Protein AF-A0A1Q9NH75-F1 (afdb_monomer)

Sequence (154 aa):
MVVELLTMVTDLKRIRALASDVMLLTTLGDVVTVQIDLLIDRSISDLFAEEFNDSEKNGLFIDNMILQRINENYIINYQEIFDKIIELTGDYDSIDGVTALIRVQFQSNPVEITIELDGKNRSPQLLQVTDQSVYFNLLNMIRTRWAIASRMLN

Nearest PDB structures (foldseek):
  5o7s-assembly1_A  TM=7.562E-01  e=2.109E-01  Dioscoreophyllum cumminsii
  5yct-assembly1_A  TM=8.577E-01  e=4.731E-01  Dioscoreophyllum cumminsii
  5yct-assembly2_B  TM=7.595E-01  e=5.701E-01  Dioscoreophyllum cumminsii
  8q0s-assembly1_AAA  TM=4.067E-01  e=1.205E-01  Dioscoreophyllum cumminsii
  1mol-assembly2_B  TM=3.965E-01  e=4.731E-01  Dioscoreophyllum cumminsii

Structure (mmCIF, N/CA/C/O backbone):
data_AF-A0A1Q9NH75-F1
#
_entry.id   AF-A0A1Q9NH75-F1
#
loop_
_atom_site.group_PDB
_atom_site.id
_atom_site.type_symbol
_atom_site.label_atom_id
_atom_site.label_alt_id
_atom_site.label_comp_id
_atom_site.label_asym_id
_atom_site.label_entity_id
_atom_site.label_seq_id
_atom_site.pdbx_PDB_ins_code
_atom_site.Cartn_x
_atom_site.Cartn_y
_atom_site.Cartn_z
_atom_site.occupancy
_atom_site.B_iso_or_equiv
_atom_site.auth_seq_id
_atom_site.auth_comp_id
_atom_site.auth_asym_id
_atom_site.auth_atom_id
_atom_site.pdbx_PDB_model_num
ATOM 1 N N . MET A 1 1 ? 7.692 21.447 -23.136 1.00 61.28 1 MET A N 1
ATOM 2 C CA . MET A 1 1 ? 8.697 22.026 -22.218 1.00 61.28 1 MET A CA 1
ATOM 3 C C . MET A 1 1 ? 8.129 22.576 -20.905 1.00 61.28 1 MET A C 1
ATOM 5 O O . MET A 1 1 ? 8.421 21.978 -19.887 1.00 61.28 1 MET A O 1
ATOM 9 N N . VAL A 1 2 ? 7.324 23.655 -20.854 1.00 61.88 2 VAL A N 1
ATOM 10 C CA . VAL A 1 2 ? 6.793 24.167 -19.554 1.00 61.88 2 VAL A CA 1
ATOM 11 C C . VAL A 1 2 ? 5.732 23.241 -18.939 1.00 61.88 2 VAL A C 1
ATOM 13 O O . VAL A 1 2 ? 5.710 23.057 -17.729 1.00 61.88 2 VAL A O 1
ATOM 16 N N . VAL A 1 3 ? 4.883 22.629 -19.771 1.00 65.00 3 VAL A N 1
ATOM 17 C CA . VAL A 1 3 ? 3.841 21.687 -19.322 1.00 65.00 3 VAL A CA 1
ATOM 18 C C . VAL A 1 3 ? 4.460 20.404 -18.760 1.00 65.00 3 VAL A C 1
ATOM 20 O O . VAL A 1 3 ? 4.136 20.032 -17.645 1.00 65.00 3 VAL A O 1
ATOM 23 N N . GLU A 1 4 ? 5.423 19.801 -19.465 1.00 61.84 4 GLU A N 1
ATOM 24 C CA . GLU A 1 4 ? 6.132 18.590 -19.007 1.00 61.84 4 GLU A CA 1
ATOM 25 C C . GLU A 1 4 ? 6.844 18.807 -17.665 1.00 61.84 4 GLU A C 1
ATOM 27 O O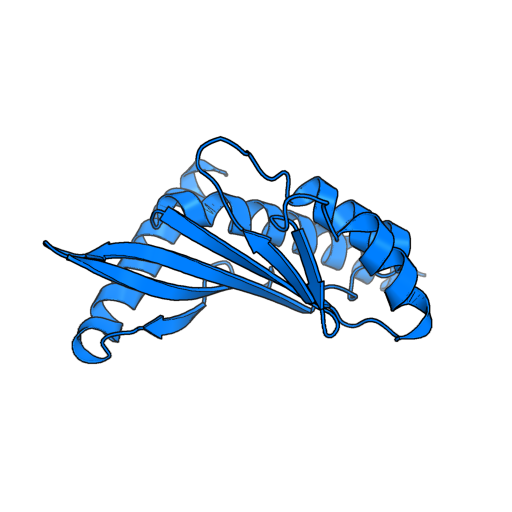 . GLU A 1 4 ? 6.769 17.959 -16.783 1.00 61.84 4 GLU A O 1
ATOM 32 N N . LEU A 1 5 ? 7.467 19.975 -17.465 1.00 62.44 5 LEU A N 1
ATOM 33 C CA . LEU A 1 5 ? 8.122 20.307 -16.197 1.00 62.44 5 LEU A CA 1
ATOM 34 C C . LEU A 1 5 ? 7.118 20.454 -15.039 1.00 62.44 5 LEU A C 1
ATOM 36 O O . LEU A 1 5 ? 7.421 20.080 -13.910 1.00 62.44 5 LEU A O 1
ATOM 40 N N . LEU A 1 6 ? 5.928 21.006 -15.304 1.00 62.78 6 LEU A N 1
ATOM 41 C CA . LEU A 1 6 ? 4.863 21.143 -14.305 1.00 62.78 6 LEU A CA 1
ATOM 42 C C . LEU A 1 6 ? 4.231 19.792 -13.951 1.00 62.78 6 LEU A C 1
ATOM 44 O O . LEU A 1 6 ? 3.928 19.572 -12.776 1.00 62.78 6 LEU A O 1
ATOM 48 N N . THR A 1 7 ? 4.072 18.904 -14.934 1.00 65.69 7 THR A N 1
ATOM 49 C CA . THR A 1 7 ? 3.598 17.527 -14.734 1.00 65.69 7 THR A CA 1
ATOM 50 C C . THR A 1 7 ? 4.577 16.769 -13.837 1.00 65.69 7 THR A C 1
ATOM 52 O O . THR A 1 7 ? 4.219 16.452 -12.707 1.00 65.69 7 THR A O 1
ATOM 55 N N . MET A 1 8 ? 5.863 16.701 -14.208 1.00 66.44 8 MET A N 1
ATOM 56 C CA . MET A 1 8 ? 6.897 16.025 -13.402 1.00 66.44 8 MET A CA 1
ATOM 57 C C . MET A 1 8 ? 6.977 16.531 -11.949 1.00 66.44 8 MET A C 1
ATOM 59 O O . MET A 1 8 ? 7.141 15.752 -11.011 1.00 66.44 8 MET A O 1
ATOM 63 N N . VAL A 1 9 ? 6.865 17.847 -11.726 1.00 70.62 9 VAL A N 1
ATOM 64 C CA . VAL A 1 9 ? 6.878 18.428 -10.367 1.00 70.62 9 VAL A CA 1
ATOM 65 C C . VAL A 1 9 ? 5.636 18.034 -9.563 1.00 70.62 9 VAL A C 1
ATOM 67 O O . VAL A 1 9 ? 5.709 17.920 -8.337 1.00 70.62 9 VAL A O 1
ATOM 70 N N . THR A 1 10 ? 4.493 17.863 -10.222 1.00 73.62 10 THR A N 1
ATOM 71 C CA . THR A 1 10 ? 3.246 17.435 -9.581 1.00 73.62 10 THR A CA 1
ATOM 72 C C . THR A 1 10 ? 3.320 15.960 -9.196 1.00 73.62 10 THR A C 1
ATOM 74 O O . THR A 1 10 ? 2.973 15.618 -8.064 1.00 73.62 10 THR A O 1
ATOM 77 N N . ASP A 1 11 ? 3.887 15.122 -10.058 1.00 77.00 11 ASP A N 1
ATOM 78 C CA . ASP A 1 11 ? 3.962 13.677 -9.830 1.00 77.00 11 ASP A CA 1
ATOM 79 C C . ASP A 1 11 ? 4.984 13.336 -8.739 1.00 77.00 11 ASP A C 1
ATOM 81 O O . ASP A 1 11 ? 4.691 12.581 -7.813 1.00 77.00 11 ASP A O 1
ATOM 85 N N . LEU A 1 12 ? 6.135 14.018 -8.719 1.00 78.25 12 LEU A N 1
ATOM 86 C CA . LEU A 1 12 ? 7.103 13.910 -7.619 1.00 78.25 12 LEU A CA 1
ATOM 87 C C . LEU A 1 12 ? 6.506 14.308 -6.260 1.00 78.25 12 LEU A C 1
ATOM 89 O O . LEU A 1 12 ? 6.834 13.716 -5.228 1.00 78.25 12 LEU A O 1
ATOM 93 N N . LYS A 1 13 ? 5.632 15.323 -6.229 1.00 82.94 13 LYS A N 1
ATOM 94 C CA . LYS A 1 13 ? 4.925 15.712 -4.997 1.00 82.94 13 LYS A CA 1
ATOM 95 C C . LYS A 1 13 ? 3.917 14.653 -4.575 1.00 82.94 13 LYS A C 1
ATOM 97 O O . LYS A 1 13 ? 3.835 14.369 -3.384 1.00 82.94 13 LYS A O 1
ATOM 102 N N . ARG A 1 14 ? 3.183 14.077 -5.531 1.00 85.50 14 ARG A N 1
ATOM 103 C CA . ARG A 1 14 ? 2.230 12.988 -5.295 1.00 85.50 14 ARG A CA 1
ATOM 104 C C . ARG A 1 14 ? 2.927 11.768 -4.698 1.00 85.50 14 ARG A C 1
ATOM 106 O O . ARG A 1 14 ? 2.459 11.256 -3.691 1.00 85.50 14 ARG A O 1
ATOM 113 N N . ILE A 1 15 ? 4.061 11.345 -5.251 1.00 84.69 15 ILE A N 1
ATOM 114 C CA . ILE A 1 15 ? 4.785 10.156 -4.771 1.00 84.69 15 ILE A CA 1
ATOM 115 C C . ILE A 1 15 ? 5.327 10.361 -3.357 1.00 84.69 15 ILE A C 1
ATOM 117 O O . ILE A 1 15 ? 5.168 9.498 -2.499 1.00 84.69 15 ILE A O 1
ATOM 121 N N . ARG A 1 16 ? 5.894 11.537 -3.064 1.00 83.75 16 ARG A N 1
ATOM 122 C CA . ARG A 1 16 ? 6.327 11.871 -1.696 1.00 83.75 16 ARG A CA 1
ATOM 123 C C . ARG A 1 16 ? 5.162 11.938 -0.712 1.00 83.75 16 ARG A C 1
ATOM 125 O O . ARG A 1 16 ? 5.306 11.515 0.436 1.00 83.75 16 ARG A O 1
ATOM 132 N N . ALA A 1 17 ? 4.023 12.483 -1.142 1.00 85.19 17 ALA A N 1
ATOM 133 C CA . ALA A 1 17 ? 2.804 12.475 -0.342 1.00 85.19 17 ALA A CA 1
ATOM 134 C C . ALA A 1 17 ? 2.356 11.036 -0.060 1.00 85.19 17 ALA A C 1
ATOM 136 O O . ALA A 1 17 ? 2.164 10.691 1.098 1.00 85.19 17 ALA A O 1
ATOM 137 N N . LEU A 1 18 ? 2.328 10.178 -1.081 1.00 88.75 18 LEU A N 1
ATOM 138 C CA . LEU A 1 18 ? 1.972 8.768 -0.956 1.00 88.75 18 LEU A CA 1
ATOM 139 C C . LEU A 1 18 ? 2.913 8.017 -0.004 1.00 88.75 18 LEU A C 1
ATOM 141 O O . LEU A 1 18 ? 2.439 7.295 0.863 1.00 88.75 18 LEU A O 1
ATOM 145 N N . ALA A 1 19 ? 4.232 8.227 -0.091 1.00 87.75 19 ALA A N 1
ATOM 146 C CA . ALA A 1 19 ? 5.193 7.607 0.830 1.00 87.75 19 ALA A CA 1
ATOM 147 C C . ALA A 1 19 ? 4.919 8.016 2.283 1.00 87.75 19 ALA A C 1
ATOM 149 O O . ALA A 1 19 ? 4.920 7.182 3.189 1.00 87.75 19 ALA A O 1
ATOM 150 N N . SER A 1 20 ? 4.623 9.301 2.491 1.00 86.31 20 SER A N 1
ATOM 151 C CA . SER A 1 20 ? 4.287 9.844 3.809 1.00 86.31 20 SER A CA 1
ATOM 152 C C . SER A 1 20 ? 2.957 9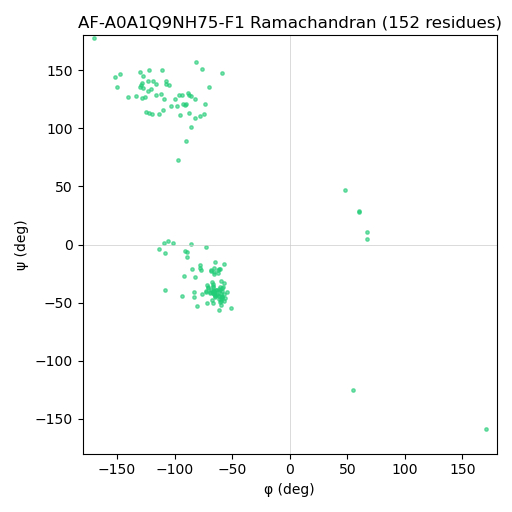.285 4.324 1.00 86.31 20 SER A C 1
ATOM 154 O O . SER A 1 20 ? 2.850 8.917 5.493 1.00 86.31 20 SER A O 1
ATOM 156 N N . ASP A 1 21 ? 1.958 9.171 3.450 1.00 88.81 21 ASP A N 1
ATOM 157 C CA . ASP A 1 21 ? 0.652 8.599 3.760 1.00 88.81 21 ASP A CA 1
ATOM 158 C C . ASP A 1 21 ? 0.776 7.115 4.138 1.00 88.81 21 ASP A C 1
ATOM 160 O O . ASP A 1 21 ? 0.215 6.681 5.143 1.00 88.81 21 ASP A O 1
ATOM 164 N N . VAL A 1 22 ? 1.583 6.331 3.420 1.00 89.38 22 VAL A N 1
ATOM 165 C CA . VAL A 1 22 ? 1.822 4.924 3.778 1.00 89.38 22 VAL A CA 1
ATOM 166 C C . VAL A 1 22 ? 2.472 4.809 5.161 1.00 89.38 22 VAL A C 1
ATOM 168 O O . VAL A 1 22 ? 2.055 3.974 5.965 1.00 89.38 22 VAL A O 1
ATOM 171 N N . MET A 1 23 ? 3.424 5.684 5.502 1.00 85.75 23 MET A N 1
ATOM 172 C CA . MET A 1 23 ? 3.999 5.722 6.856 1.00 85.75 23 MET A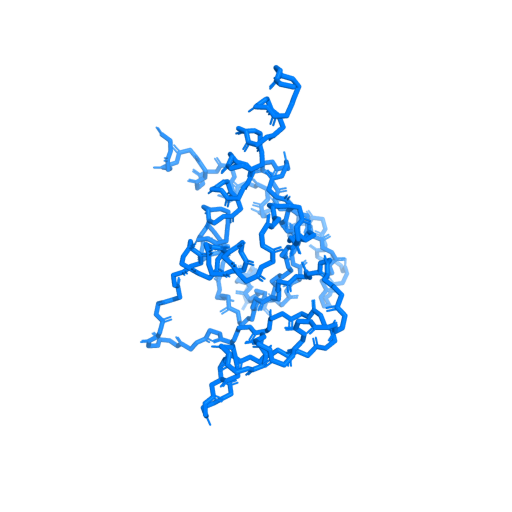 CA 1
ATOM 173 C C . MET A 1 23 ? 2.947 6.042 7.929 1.00 85.75 23 MET A C 1
ATOM 175 O O . MET A 1 23 ? 2.959 5.450 9.014 1.00 85.75 23 MET A O 1
ATOM 179 N N . LEU A 1 24 ? 2.005 6.940 7.626 1.00 88.25 24 LEU A N 1
ATOM 180 C CA . LEU A 1 24 ? 0.920 7.329 8.528 1.00 88.25 24 LEU A CA 1
ATOM 181 C C . LEU A 1 24 ? -0.070 6.198 8.833 1.00 88.25 24 LEU A C 1
ATOM 183 O O . LEU A 1 24 ? -0.744 6.264 9.865 1.00 88.25 24 LEU A O 1
ATOM 187 N N . LEU A 1 25 ? -0.147 5.145 8.012 1.00 89.81 25 LEU A N 1
ATOM 188 C CA . LEU A 1 25 ? -1.045 4.006 8.253 1.00 89.81 25 LEU A CA 1
ATOM 189 C C . LEU A 1 25 ? -0.806 3.340 9.614 1.00 89.81 25 LEU A C 1
ATOM 191 O O . LEU A 1 25 ? -1.760 2.921 10.268 1.00 89.81 25 LEU A O 1
ATOM 195 N N . THR A 1 26 ? 0.443 3.331 10.086 1.00 87.56 26 THR A N 1
ATOM 196 C CA . THR A 1 26 ? 0.829 2.798 11.407 1.00 87.56 26 THR A CA 1
ATOM 197 C C . THR A 1 26 ? 0.151 3.520 12.578 1.00 87.56 26 THR A C 1
ATOM 199 O O . THR A 1 26 ? 0.003 2.963 13.662 1.00 87.56 26 THR A O 1
ATOM 202 N N . THR A 1 27 ? -0.328 4.751 12.372 1.00 88.25 27 THR A N 1
ATOM 203 C CA . THR A 1 27 ? -1.080 5.507 13.388 1.00 88.25 27 THR A CA 1
ATOM 204 C C . THR A 1 27 ? -2.537 5.052 13.514 1.00 88.25 27 THR A C 1
ATOM 206 O O . THR A 1 27 ? -3.212 5.343 14.508 1.00 88.25 27 THR A O 1
ATOM 209 N N . LEU A 1 28 ? -3.047 4.332 12.511 1.00 89.56 28 LEU A N 1
ATOM 210 C CA . LEU A 1 28 ? -4.402 3.796 12.512 1.00 89.56 28 LEU A CA 1
ATOM 211 C C . LEU A 1 28 ? -4.474 2.475 13.283 1.00 89.56 28 LEU A C 1
ATOM 213 O O . LEU A 1 28 ? -5.420 2.282 14.052 1.00 89.56 28 LEU A O 1
ATOM 217 N N . GLY A 1 29 ? -3.473 1.610 13.119 1.00 90.06 29 GLY A N 1
ATOM 218 C CA . GLY A 1 29 ? -3.372 0.302 13.761 1.00 90.06 29 GLY A CA 1
ATOM 219 C C . GLY A 1 29 ? -2.227 -0.527 13.182 1.00 90.06 29 GLY A C 1
ATOM 220 O O . GLY A 1 29 ? -1.314 0.013 12.557 1.00 90.06 29 GLY A O 1
ATOM 221 N N . ASP A 1 30 ? -2.307 -1.842 13.361 1.00 91.50 30 ASP A N 1
ATOM 222 C CA . ASP A 1 30 ? -1.292 -2.773 12.878 1.00 91.50 30 ASP A CA 1
ATOM 223 C C . ASP A 1 30 ? -1.480 -2.986 11.372 1.00 91.50 30 ASP A C 1
ATOM 225 O O . ASP A 1 30 ? -2.472 -3.574 10.927 1.00 91.50 30 ASP A O 1
ATOM 229 N N . VAL A 1 31 ? -0.544 -2.485 10.568 1.00 91.25 31 VAL A N 1
ATOM 230 C CA . VAL A 1 31 ? -0.546 -2.702 9.116 1.00 91.25 31 VAL A CA 1
ATOM 231 C C . VAL A 1 31 ? -0.127 -4.144 8.853 1.00 91.25 31 VAL A C 1
ATOM 233 O O . VAL A 1 31 ? 0.955 -4.553 9.256 1.00 91.25 31 VAL A O 1
ATOM 236 N N . VAL A 1 32 ? -0.983 -4.922 8.193 1.00 91.44 32 VAL A N 1
ATOM 237 C CA . VAL A 1 32 ? -0.740 -6.346 7.913 1.00 91.44 32 VAL A CA 1
ATOM 238 C C . VAL A 1 32 ? -0.099 -6.515 6.539 1.00 91.44 32 VAL A C 1
ATOM 240 O O . VAL A 1 32 ? 0.837 -7.296 6.354 1.00 91.44 32 VAL A O 1
ATOM 243 N N . THR A 1 33 ? -0.615 -5.795 5.546 1.00 92.75 33 THR A N 1
ATOM 244 C CA . THR A 1 33 ? -0.160 -5.895 4.156 1.00 92.75 33 THR A CA 1
ATOM 245 C C . THR A 1 33 ? -0.380 -4.572 3.445 1.00 92.75 33 THR A C 1
ATOM 247 O O . THR A 1 33 ? -1.380 -3.897 3.692 1.00 92.75 33 THR A O 1
ATOM 250 N N . VAL A 1 34 ? 0.542 -4.230 2.553 1.00 94.38 34 VAL A N 1
ATOM 251 C CA . VAL A 1 34 ? 0.435 -3.114 1.615 1.00 94.38 34 VAL A CA 1
ATOM 252 C C . VAL A 1 34 ? 0.527 -3.663 0.196 1.00 94.38 34 VAL A C 1
ATOM 254 O O . VAL A 1 34 ? 1.378 -4.494 -0.100 1.00 94.38 34 VAL A O 1
ATOM 257 N N . GLN A 1 35 ? -0.367 -3.213 -0.667 1.00 94.94 35 GLN A N 1
ATOM 258 C CA . GLN A 1 35 ? -0.430 -3.514 -2.087 1.00 94.94 35 GLN A CA 1
ATOM 259 C C . GLN A 1 35 ? -0.203 -2.214 -2.849 1.00 94.94 35 GLN A C 1
ATOM 261 O O . GLN A 1 35 ? -0.868 -1.220 -2.571 1.00 94.94 35 GLN A O 1
ATOM 266 N N . ILE A 1 36 ? 0.732 -2.222 -3.791 1.00 94.94 36 ILE A N 1
ATOM 267 C CA . ILE A 1 36 ? 1.010 -1.100 -4.685 1.00 94.94 36 ILE A CA 1
ATOM 268 C C . ILE A 1 36 ? 0.546 -1.519 -6.074 1.00 94.94 36 ILE A C 1
ATOM 270 O O . ILE A 1 36 ? 1.093 -2.470 -6.637 1.00 94.94 36 ILE A O 1
ATOM 274 N N . ASP A 1 37 ? -0.455 -0.825 -6.600 1.00 93.75 37 ASP A N 1
ATOM 275 C CA . ASP A 1 37 ? -1.038 -1.096 -7.909 1.00 93.75 37 ASP A CA 1
ATOM 276 C C . ASP A 1 37 ? -0.261 -0.340 -8.990 1.00 93.75 37 ASP A C 1
ATOM 278 O O . ASP A 1 37 ? -0.030 0.869 -8.868 1.00 93.75 37 ASP A O 1
ATOM 282 N N . LEU A 1 38 ? 0.167 -1.050 -10.038 1.00 93.56 38 LEU A N 1
ATOM 283 C CA . LEU A 1 38 ? 1.039 -0.504 -11.074 1.00 93.56 38 LEU A CA 1
ATOM 284 C C . LEU A 1 38 ? 0.366 -0.468 -12.451 1.00 93.56 38 LEU A C 1
ATOM 286 O O . LEU A 1 38 ? -0.251 -1.432 -12.908 1.00 93.56 38 LEU A O 1
ATOM 290 N N . LEU A 1 39 ? 0.584 0.631 -13.168 1.00 91.69 39 LEU A N 1
ATOM 291 C CA . LEU A 1 39 ? 0.215 0.824 -14.569 1.00 91.69 39 LEU A CA 1
ATOM 292 C C . LEU A 1 39 ? 1.426 0.542 -15.458 1.00 91.69 39 LEU A C 1
ATOM 294 O O . LEU A 1 39 ? 2.044 1.453 -16.002 1.00 91.69 39 LEU A O 1
ATOM 298 N N . ILE A 1 40 ? 1.790 -0.735 -15.582 1.00 89.56 40 ILE A N 1
ATOM 299 C CA . ILE A 1 40 ? 2.981 -1.155 -16.332 1.00 89.56 40 ILE A CA 1
ATOM 300 C C . ILE A 1 40 ? 2.665 -2.139 -17.457 1.00 89.56 40 ILE A C 1
ATOM 302 O O . ILE A 1 40 ? 1.722 -2.934 -17.388 1.00 89.56 40 ILE A O 1
ATOM 306 N N . ASP A 1 41 ? 3.484 -2.086 -18.507 1.00 86.12 41 ASP A N 1
ATOM 307 C CA . ASP A 1 41 ? 3.459 -3.061 -19.593 1.00 86.12 41 ASP A CA 1
ATOM 308 C C . ASP A 1 41 ? 4.120 -4.380 -19.158 1.00 86.12 41 ASP A C 1
ATOM 310 O O . ASP A 1 41 ? 5.052 -4.415 -18.354 1.00 86.12 41 ASP A O 1
ATOM 314 N N . ARG A 1 42 ? 3.670 -5.486 -19.751 1.00 84.62 42 ARG A N 1
ATOM 315 C CA . ARG A 1 42 ? 4.206 -6.828 -19.502 1.00 84.62 42 ARG A CA 1
ATOM 316 C C . ARG A 1 42 ? 5.678 -6.966 -19.883 1.00 84.62 42 ARG A C 1
ATOM 318 O O . ARG A 1 42 ? 6.347 -7.870 -19.396 1.00 84.62 42 ARG A O 1
ATOM 325 N N . SER A 1 43 ? 6.185 -6.091 -20.751 1.00 87.88 43 SER A N 1
ATOM 326 C CA . SER A 1 43 ? 7.579 -6.095 -21.206 1.00 87.88 43 SER A CA 1
ATOM 327 C C . SER A 1 43 ? 8.601 -5.854 -20.087 1.00 87.88 43 SER A C 1
ATOM 329 O O . SER A 1 43 ? 9.748 -6.269 -20.232 1.00 87.88 43 SER A O 1
ATOM 331 N N . ILE A 1 44 ? 8.191 -5.239 -18.972 1.00 90.38 44 ILE A N 1
ATOM 332 C CA . ILE A 1 44 ? 9.047 -4.965 -17.805 1.00 90.38 44 ILE A CA 1
ATOM 333 C C . ILE A 1 44 ? 8.697 -5.828 -16.585 1.00 90.38 44 ILE A C 1
ATOM 335 O O . ILE A 1 44 ? 9.353 -5.718 -15.553 1.00 90.38 44 ILE A O 1
ATOM 339 N N . SER A 1 45 ? 7.709 -6.725 -16.693 1.00 90.62 45 SER A N 1
ATOM 340 C CA . SER A 1 45 ? 7.264 -7.580 -15.583 1.00 90.62 45 SER A CA 1
ATOM 341 C C . SER A 1 45 ? 8.379 -8.447 -14.995 1.00 90.62 45 SER A C 1
ATOM 343 O O . SER A 1 45 ? 8.424 -8.622 -13.781 1.00 90.62 45 SER A O 1
ATOM 345 N N . ASP A 1 46 ? 9.294 -8.956 -15.823 1.00 91.81 46 ASP A N 1
ATOM 346 C CA . ASP A 1 46 ? 10.404 -9.791 -15.345 1.00 91.81 46 ASP A CA 1
ATOM 347 C C . ASP A 1 46 ? 11.388 -8.994 -14.473 1.00 91.81 46 ASP A C 1
ATOM 349 O O . ASP A 1 46 ? 11.874 -9.514 -13.472 1.00 91.81 46 ASP A O 1
ATOM 353 N N . LEU A 1 47 ? 11.620 -7.713 -14.791 1.00 92.44 47 LEU A N 1
ATOM 354 C CA . LEU A 1 47 ? 12.470 -6.829 -13.983 1.00 92.44 47 LEU A CA 1
ATOM 355 C C . LEU A 1 47 ? 11.843 -6.559 -12.612 1.00 92.44 47 LEU A C 1
ATOM 357 O O . LEU A 1 47 ? 12.525 -6.573 -11.593 1.00 92.44 47 LEU A O 1
ATOM 361 N N . PHE A 1 48 ? 10.525 -6.359 -12.578 1.00 92.81 48 PHE A N 1
ATOM 362 C CA . PHE A 1 48 ? 9.785 -6.206 -11.327 1.00 92.81 48 PHE A CA 1
ATOM 363 C C . PHE A 1 48 ? 9.791 -7.488 -10.495 1.00 92.81 48 PHE A C 1
ATOM 365 O O . PHE A 1 48 ? 9.934 -7.432 -9.276 1.00 92.81 48 PHE A O 1
ATOM 372 N N . ALA A 1 49 ? 9.656 -8.644 -11.144 1.00 92.25 49 ALA A N 1
ATOM 373 C CA . ALA A 1 49 ? 9.743 -9.932 -10.476 1.00 92.25 49 ALA A CA 1
ATOM 374 C C . ALA A 1 49 ? 11.138 -10.171 -9.878 1.00 92.25 49 ALA A C 1
ATOM 376 O O . ALA A 1 49 ? 11.227 -10.717 -8.785 1.00 92.25 49 ALA A O 1
ATOM 377 N N . GLU A 1 50 ? 12.211 -9.771 -10.561 1.00 91.81 50 GLU A N 1
ATOM 378 C CA . GLU A 1 50 ? 13.580 -9.876 -10.042 1.00 91.81 50 GLU A CA 1
ATOM 379 C C . GLU A 1 50 ? 13.817 -8.953 -8.839 1.00 91.81 50 GLU A C 1
ATOM 381 O O . GLU A 1 50 ? 14.421 -9.373 -7.855 1.00 91.81 50 GLU A O 1
ATOM 386 N N . GLU A 1 51 ? 13.307 -7.722 -8.896 1.00 91.75 51 GLU A N 1
ATOM 387 C CA . GLU A 1 51 ? 13.525 -6.717 -7.854 1.00 91.75 51 GLU A CA 1
ATOM 388 C C . GLU A 1 51 ? 12.672 -6.958 -6.598 1.00 91.75 51 GLU A C 1
ATOM 390 O O . GLU A 1 51 ? 13.150 -6.802 -5.476 1.00 91.75 51 GLU A O 1
ATOM 395 N N . PHE A 1 52 ? 11.397 -7.321 -6.771 1.00 91.19 52 PHE A N 1
ATOM 396 C CA . PHE A 1 52 ? 10.418 -7.310 -5.681 1.00 91.19 52 PHE A CA 1
ATOM 397 C C . PHE A 1 52 ? 10.002 -8.692 -5.177 1.00 91.19 52 PHE A C 1
ATOM 399 O O . PHE A 1 52 ? 9.305 -8.749 -4.164 1.00 91.19 52 PHE A O 1
ATOM 406 N N . ASN A 1 53 ? 10.410 -9.792 -5.822 1.00 92.50 53 ASN A N 1
ATOM 407 C CA . ASN A 1 53 ? 10.207 -11.129 -5.258 1.00 92.50 53 ASN A CA 1
ATOM 408 C C . ASN A 1 53 ? 11.353 -11.469 -4.311 1.00 92.50 53 ASN A C 1
ATOM 410 O O . ASN A 1 53 ? 12.430 -11.888 -4.739 1.00 92.50 53 ASN A O 1
ATOM 414 N N . ASP A 1 54 ? 11.109 -11.348 -3.012 1.00 83.69 54 ASP A N 1
ATOM 415 C CA . ASP A 1 54 ? 12.083 -11.794 -2.028 1.00 83.69 54 ASP A CA 1
ATOM 416 C C . ASP A 1 54 ? 11.997 -13.316 -1.804 1.00 83.69 54 ASP A C 1
ATOM 418 O O . ASP A 1 54 ? 10.993 -13.994 -2.048 1.00 83.69 54 ASP A O 1
ATOM 422 N N . SER A 1 55 ? 13.096 -13.895 -1.326 1.00 70.69 55 SER A N 1
ATOM 423 C CA . SER A 1 55 ? 13.166 -15.328 -1.021 1.00 70.69 55 SER A CA 1
ATOM 424 C C . SER A 1 55 ? 12.292 -15.724 0.176 1.00 70.69 55 SER A C 1
ATOM 426 O O . SER A 1 55 ? 11.902 -16.889 0.298 1.00 70.69 55 SER A O 1
ATOM 428 N N . GLU A 1 56 ? 11.964 -14.762 1.041 1.00 74.31 56 GLU A N 1
ATOM 429 C CA . GLU A 1 56 ? 11.142 -14.938 2.242 1.00 74.31 56 GLU A CA 1
ATOM 430 C C . GLU A 1 56 ? 9.633 -14.748 1.995 1.00 74.31 56 GLU A C 1
ATOM 432 O O . GLU A 1 56 ? 8.825 -15.061 2.872 1.00 74.31 56 GLU A O 1
ATOM 437 N N . LYS A 1 57 ? 9.239 -14.324 0.787 1.00 70.88 57 LYS A N 1
ATOM 438 C CA . LYS A 1 57 ? 7.869 -13.977 0.374 1.00 70.88 57 LYS A CA 1
ATOM 439 C C . LYS A 1 57 ? 7.232 -12.834 1.178 1.00 70.88 57 LYS A C 1
ATOM 441 O O . LYS A 1 57 ? 6.007 -12.816 1.336 1.00 70.88 57 LYS A O 1
ATOM 446 N N . ASN A 1 58 ? 8.028 -11.905 1.707 1.00 77.94 58 ASN A N 1
ATOM 447 C CA . ASN A 1 58 ? 7.516 -10.651 2.257 1.00 77.94 58 ASN A CA 1
ATOM 448 C C . ASN A 1 58 ? 7.274 -9.614 1.155 1.00 77.94 58 ASN A C 1
ATOM 450 O O . ASN A 1 58 ? 6.374 -8.796 1.312 1.00 77.94 58 ASN A O 1
ATOM 454 N N . GLY A 1 59 ? 8.013 -9.692 0.048 1.00 88.00 59 GLY A N 1
ATOM 455 C CA . GLY A 1 59 ? 7.779 -8.956 -1.188 1.00 88.00 59 GLY A CA 1
ATOM 456 C C . GLY A 1 59 ? 7.361 -9.913 -2.302 1.00 88.00 59 GLY A C 1
ATOM 457 O O . GLY A 1 59 ? 8.005 -10.940 -2.523 1.00 88.00 59 GLY A O 1
ATOM 458 N N . LEU A 1 60 ? 6.270 -9.604 -2.999 1.00 93.44 60 LEU A N 1
ATOM 459 C CA . LEU A 1 60 ? 5.830 -10.373 -4.160 1.00 93.44 60 LEU A CA 1
ATOM 460 C C . LEU A 1 60 ? 5.297 -9.451 -5.251 1.00 93.44 60 LEU A C 1
ATOM 462 O O . LEU A 1 60 ? 4.368 -8.683 -5.019 1.00 93.44 60 LEU A O 1
ATOM 466 N N . PHE A 1 61 ? 5.828 -9.592 -6.457 1.00 93.88 61 PHE A N 1
ATOM 467 C CA . PHE A 1 61 ? 5.269 -9.019 -7.666 1.00 93.88 61 PHE A CA 1
ATOM 468 C C . PHE A 1 61 ? 4.337 -10.023 -8.358 1.00 93.88 61 PHE A C 1
ATOM 470 O O . PHE A 1 61 ? 4.748 -11.124 -8.736 1.00 93.88 61 PHE A O 1
ATOM 477 N N . ILE A 1 62 ? 3.069 -9.648 -8.526 1.00 91.75 62 ILE A N 1
ATOM 478 C CA . ILE A 1 62 ? 2.037 -10.467 -9.172 1.00 91.75 62 ILE A CA 1
ATOM 479 C C . ILE A 1 62 ? 1.005 -9.569 -9.849 1.00 91.75 62 ILE A C 1
ATOM 481 O O . ILE A 1 62 ? 0.570 -8.591 -9.258 1.00 91.75 62 ILE A O 1
ATOM 485 N N . ASP A 1 63 ? 0.604 -9.899 -11.079 1.00 89.75 63 ASP A N 1
ATOM 486 C CA . ASP A 1 63 ? -0.475 -9.214 -11.809 1.00 89.75 63 ASP A CA 1
ATOM 487 C C . ASP A 1 63 ? -0.374 -7.673 -11.796 1.00 89.75 63 ASP A C 1
ATOM 489 O O . ASP A 1 63 ? -1.358 -6.980 -11.555 1.00 89.75 63 ASP A O 1
ATOM 493 N N . ASN A 1 64 ? 0.822 -7.133 -12.071 1.00 92.69 64 ASN A N 1
ATOM 494 C CA . ASN A 1 64 ? 1.126 -5.693 -12.014 1.00 92.69 64 ASN A CA 1
ATOM 495 C C . ASN A 1 64 ? 0.920 -5.056 -10.628 1.00 92.69 64 ASN A C 1
ATOM 497 O O . ASN A 1 64 ? 0.657 -3.863 -10.515 1.00 92.69 64 ASN A O 1
ATOM 501 N N . MET A 1 65 ? 1.069 -5.835 -9.563 1.00 94.12 65 MET A N 1
ATOM 502 C CA . MET A 1 65 ? 0.995 -5.355 -8.190 1.00 94.12 65 MET A CA 1
ATOM 503 C C . MET A 1 65 ? 2.235 -5.788 -7.424 1.00 94.12 65 MET A C 1
ATOM 505 O O . MET A 1 65 ? 2.743 -6.892 -7.621 1.00 94.12 65 MET A O 1
ATOM 509 N N . ILE A 1 66 ? 2.696 -4.934 -6.515 1.00 93.62 66 ILE A N 1
ATOM 510 C CA . ILE A 1 66 ? 3.692 -5.302 -5.506 1.00 93.62 66 ILE A CA 1
ATOM 511 C C . ILE A 1 66 ? 2.960 -5.488 -4.180 1.00 93.62 66 ILE A C 1
ATOM 513 O O . ILE A 1 66 ? 2.361 -4.551 -3.657 1.00 93.62 66 ILE A O 1
ATOM 517 N N . LEU A 1 67 ? 3.027 -6.692 -3.624 1.00 93.38 67 LEU A N 1
ATOM 518 C CA . LEU A 1 67 ? 2.507 -7.043 -2.310 1.00 93.38 67 LEU A CA 1
ATOM 519 C C . LEU A 1 67 ? 3.650 -7.047 -1.297 1.00 93.38 67 LEU A C 1
ATOM 521 O O . LEU A 1 67 ? 4.645 -7.742 -1.479 1.00 93.38 67 LEU A O 1
ATOM 525 N N . GLN A 1 68 ? 3.482 -6.282 -0.226 1.00 92.31 68 GLN A N 1
ATOM 526 C CA . GLN A 1 68 ? 4.421 -6.147 0.879 1.00 92.31 68 GLN A CA 1
ATOM 527 C C . GLN A 1 68 ? 3.747 -6.588 2.175 1.00 92.31 68 GLN A C 1
ATOM 529 O O . GLN A 1 68 ? 2.816 -5.945 2.668 1.00 92.31 68 GLN A O 1
ATOM 534 N N . ARG A 1 69 ? 4.211 -7.697 2.747 1.00 88.75 69 ARG A N 1
ATOM 535 C CA . ARG A 1 69 ? 3.779 -8.166 4.063 1.00 88.75 69 ARG A CA 1
ATOM 536 C C . ARG A 1 69 ? 4.612 -7.488 5.142 1.00 88.75 69 ARG A C 1
ATOM 538 O O . ARG A 1 69 ? 5.837 -7.562 5.127 1.00 88.75 69 ARG A O 1
ATOM 545 N N . ILE A 1 70 ? 3.943 -6.890 6.125 1.00 84.56 70 ILE A N 1
ATOM 546 C CA . ILE A 1 70 ? 4.634 -6.263 7.253 1.00 84.56 70 ILE A CA 1
ATOM 547 C C . ILE A 1 70 ? 4.808 -7.299 8.357 1.00 84.56 70 ILE A C 1
ATOM 549 O O . ILE A 1 70 ? 3.833 -7.851 8.868 1.00 84.56 70 ILE A O 1
ATOM 553 N N . ASN A 1 71 ? 6.058 -7.550 8.732 1.00 78.62 71 ASN A N 1
ATOM 554 C CA . ASN A 1 71 ? 6.408 -8.346 9.902 1.00 78.62 71 ASN A CA 1
ATOM 555 C C . ASN A 1 71 ? 7.029 -7.427 10.965 1.00 78.62 71 ASN A C 1
ATOM 557 O O . ASN A 1 71 ? 7.697 -6.452 10.630 1.00 78.62 71 ASN A O 1
ATOM 561 N N . GLU A 1 72 ? 6.857 -7.764 12.246 1.00 66.06 72 GLU A N 1
ATOM 562 C CA . GLU A 1 72 ? 7.20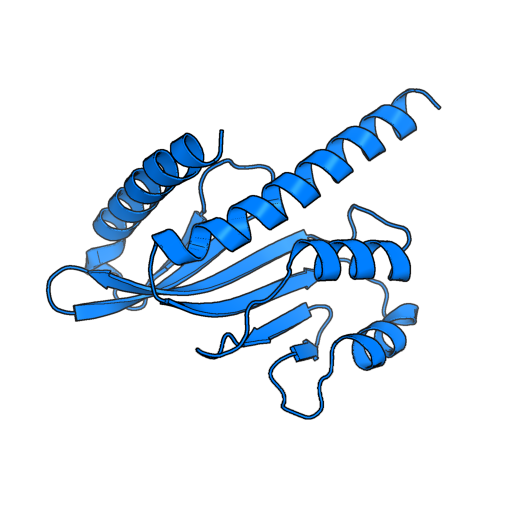5 -6.915 13.407 1.00 66.06 72 GLU A CA 1
ATOM 563 C C . GLU A 1 72 ? 8.680 -6.457 13.467 1.00 66.06 72 GLU A C 1
ATOM 565 O O . GLU A 1 72 ? 9.000 -5.498 14.164 1.00 66.06 72 GLU A O 1
ATOM 570 N N . ASN A 1 73 ? 9.575 -7.101 12.712 1.00 62.28 73 ASN A N 1
ATOM 571 C CA . ASN A 1 73 ? 11.015 -6.827 12.712 1.00 62.28 73 ASN A CA 1
ATOM 572 C C . ASN A 1 73 ? 11.517 -6.072 11.470 1.00 62.28 73 ASN A C 1
ATOM 574 O O . ASN A 1 73 ? 12.726 -5.876 11.342 1.00 62.28 73 ASN A O 1
ATOM 578 N N . TYR A 1 74 ? 10.635 -5.677 10.546 1.00 66.12 74 TYR A N 1
ATOM 579 C CA . TYR A 1 74 ? 11.041 -5.107 9.262 1.00 66.12 74 TYR A CA 1
ATOM 580 C C . TYR A 1 74 ? 10.398 -3.738 9.020 1.00 66.12 74 TYR A C 1
ATOM 582 O O . TYR A 1 74 ? 9.182 -3.615 8.875 1.00 66.12 74 TYR A O 1
ATOM 590 N N . ILE A 1 75 ? 11.230 -2.693 8.983 1.00 71.31 75 ILE A N 1
ATOM 591 C CA . ILE A 1 75 ? 10.805 -1.341 8.611 1.00 71.31 75 ILE A CA 1
ATOM 592 C C . ILE A 1 75 ? 10.909 -1.231 7.093 1.00 71.31 75 ILE A C 1
ATOM 594 O O . ILE A 1 75 ? 12.010 -1.244 6.547 1.00 71.31 75 ILE A O 1
ATOM 598 N N . ILE A 1 76 ? 9.767 -1.101 6.422 1.00 78.94 76 ILE A N 1
ATOM 599 C CA . ILE A 1 76 ? 9.725 -0.913 4.970 1.00 78.94 76 ILE A CA 1
ATOM 600 C C . ILE A 1 76 ? 9.949 0.560 4.629 1.00 78.94 76 ILE A C 1
ATOM 602 O O . ILE A 1 76 ? 9.219 1.437 5.096 1.00 78.94 76 ILE A O 1
ATOM 606 N N . ASN A 1 77 ? 10.939 0.825 3.776 1.00 85.81 77 ASN A N 1
ATOM 607 C CA . ASN A 1 77 ? 11.197 2.147 3.220 1.00 85.81 77 ASN A CA 1
ATOM 608 C C . ASN A 1 77 ? 10.416 2.341 1.910 1.00 85.81 77 ASN A C 1
ATOM 610 O O . ASN A 1 77 ? 10.910 2.063 0.820 1.00 85.81 77 ASN A O 1
ATOM 614 N N . TYR A 1 78 ? 9.180 2.832 2.010 1.00 87.62 78 TYR A N 1
ATOM 615 C CA . TYR A 1 78 ? 8.319 3.016 0.836 1.00 87.62 78 TYR A CA 1
ATOM 616 C C . TYR A 1 78 ? 8.821 4.072 -0.151 1.00 87.62 78 TYR A C 1
ATOM 618 O O . TYR A 1 78 ? 8.515 3.973 -1.334 1.00 87.62 78 TYR A O 1
ATOM 626 N N . GLN A 1 79 ? 9.615 5.049 0.300 1.00 88.31 79 GLN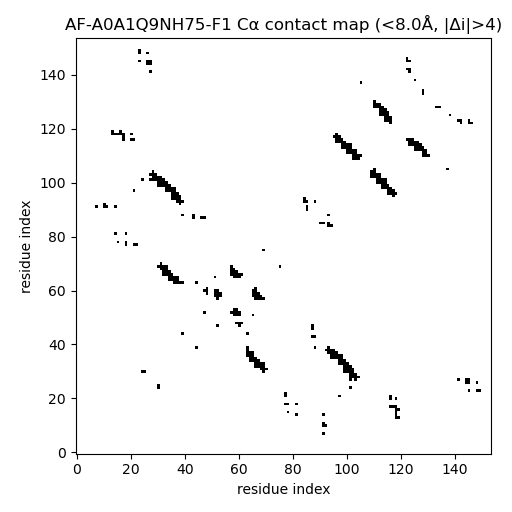 A N 1
ATOM 627 C CA . GLN A 1 79 ? 10.233 6.015 -0.610 1.00 88.31 79 GLN A CA 1
ATOM 628 C C . GLN A 1 79 ? 11.194 5.308 -1.574 1.00 88.31 79 GLN A C 1
ATOM 630 O O . GLN A 1 79 ? 11.147 5.562 -2.769 1.00 88.31 79 GLN A O 1
ATOM 635 N N . GLU A 1 80 ? 12.004 4.381 -1.064 1.00 89.12 80 GLU A N 1
ATOM 636 C CA . GLU A 1 80 ? 12.942 3.591 -1.869 1.00 89.12 80 GLU A CA 1
ATOM 637 C C . GLU A 1 80 ? 12.217 2.647 -2.833 1.00 89.12 80 GLU A C 1
ATOM 639 O O . GLU A 1 80 ? 12.593 2.562 -3.999 1.00 89.12 80 GLU A O 1
ATOM 644 N N . ILE A 1 81 ? 11.119 2.019 -2.392 1.00 91.31 81 ILE A N 1
ATOM 645 C CA . ILE A 1 81 ? 10.265 1.207 -3.274 1.00 91.31 81 ILE A CA 1
ATOM 646 C C . ILE A 1 81 ? 9.708 2.057 -4.422 1.00 91.31 81 ILE A C 1
ATOM 648 O O . ILE A 1 81 ? 9.799 1.659 -5.582 1.00 91.31 81 ILE A O 1
ATOM 652 N N . PHE A 1 82 ? 9.149 3.232 -4.124 1.00 92.06 82 PHE A N 1
ATOM 653 C CA . PHE A 1 82 ? 8.595 4.110 -5.155 1.00 92.06 82 PHE A CA 1
ATOM 654 C C . PHE A 1 82 ? 9.669 4.660 -6.092 1.00 92.06 82 PHE A C 1
ATOM 656 O O . PHE A 1 82 ? 9.462 4.664 -7.303 1.00 92.06 82 PHE A O 1
ATOM 663 N N . ASP A 1 83 ? 10.830 5.051 -5.567 1.00 90.75 83 ASP A N 1
ATOM 664 C CA . ASP A 1 83 ? 11.962 5.489 -6.386 1.00 90.75 83 ASP A CA 1
ATOM 665 C C . ASP A 1 83 ? 12.424 4.369 -7.333 1.00 90.75 83 ASP A C 1
ATOM 667 O O . ASP A 1 83 ? 12.684 4.628 -8.510 1.00 90.75 83 ASP A O 1
ATOM 671 N N . LYS A 1 84 ? 12.429 3.113 -6.868 1.00 92.56 84 LYS A N 1
ATOM 672 C CA . LYS A 1 84 ? 12.785 1.957 -7.696 1.00 92.56 84 LYS A CA 1
ATOM 673 C C . LYS A 1 84 ? 11.755 1.655 -8.786 1.00 92.56 84 LYS A C 1
ATOM 675 O O . LYS A 1 84 ? 12.132 1.355 -9.917 1.00 92.56 84 LYS A O 1
ATOM 680 N N . ILE A 1 85 ? 10.462 1.786 -8.489 1.00 92.50 85 ILE A N 1
ATOM 681 C CA . ILE A 1 85 ? 9.390 1.649 -9.492 1.00 92.50 85 ILE A CA 1
ATOM 682 C C . ILE A 1 85 ? 9.575 2.675 -10.618 1.00 92.50 85 ILE A C 1
ATOM 684 O O . ILE A 1 85 ? 9.504 2.323 -11.797 1.00 92.50 85 ILE A O 1
ATOM 688 N N . ILE A 1 86 ? 9.859 3.932 -10.268 1.00 90.81 86 ILE A N 1
ATOM 689 C CA . ILE A 1 86 ? 10.099 5.007 -11.243 1.00 90.81 86 ILE A CA 1
ATOM 690 C C . ILE A 1 86 ? 11.371 4.730 -12.048 1.00 90.81 86 ILE A C 1
ATOM 692 O O . ILE A 1 86 ? 11.389 4.955 -13.253 1.00 90.81 86 ILE A O 1
ATOM 696 N N . GLU A 1 87 ? 12.434 4.228 -11.414 1.00 91.38 87 GLU A N 1
ATOM 697 C CA . GLU A 1 87 ? 13.677 3.853 -12.101 1.00 91.38 87 GLU A CA 1
ATOM 698 C C . GLU A 1 87 ? 13.432 2.782 -13.174 1.00 91.38 87 GLU A C 1
ATOM 700 O O . GLU A 1 87 ? 13.916 2.918 -14.298 1.00 91.38 87 GLU A O 1
ATOM 705 N N . LEU A 1 88 ? 12.657 1.741 -12.847 1.00 90.94 88 LEU A N 1
ATOM 706 C CA . LEU A 1 88 ? 12.368 0.630 -13.759 1.00 90.94 88 LEU A CA 1
ATOM 707 C C . LEU A 1 88 ? 11.416 1.018 -14.897 1.00 90.94 88 LEU A C 1
ATOM 709 O O . LEU A 1 88 ? 11.535 0.503 -16.008 1.00 90.94 88 LEU A O 1
ATOM 713 N N . THR A 1 89 ? 10.458 1.902 -14.626 1.00 90.81 89 THR A N 1
ATOM 714 C CA . THR A 1 89 ? 9.415 2.294 -15.592 1.00 90.81 89 THR A CA 1
ATOM 715 C C . THR A 1 89 ? 9.797 3.517 -16.415 1.00 90.81 89 THR A C 1
ATOM 717 O O . THR A 1 89 ? 9.314 3.683 -17.533 1.00 90.81 89 THR A O 1
ATOM 720 N N . GLY A 1 90 ? 10.648 4.386 -15.869 1.00 86.81 90 GLY A N 1
ATOM 721 C CA . GLY A 1 90 ? 10.893 5.727 -16.390 1.00 86.81 90 GLY A CA 1
ATOM 722 C C . GLY A 1 90 ? 9.687 6.665 -16.270 1.00 86.81 90 GLY A C 1
ATOM 723 O O . GLY A 1 90 ? 9.718 7.743 -16.866 1.00 86.81 90 GLY A O 1
ATOM 724 N N . ASP A 1 91 ? 8.638 6.272 -15.536 1.00 85.12 91 ASP A N 1
ATOM 725 C CA . ASP A 1 91 ? 7.355 6.972 -15.487 1.00 85.12 91 ASP A CA 1
ATOM 726 C C . ASP A 1 91 ? 6.850 7.140 -14.046 1.00 85.12 91 ASP A C 1
ATOM 728 O O . ASP A 1 91 ? 6.735 6.183 -13.280 1.00 85.12 91 ASP A O 1
ATOM 732 N N . TYR A 1 92 ? 6.513 8.376 -13.681 1.00 76.50 92 TYR A N 1
ATOM 733 C CA . TYR A 1 92 ? 5.972 8.723 -12.368 1.00 76.50 92 TYR A CA 1
ATOM 734 C C . TYR A 1 92 ? 4.490 8.349 -12.216 1.00 76.50 92 TYR A C 1
ATOM 736 O O . TYR A 1 92 ? 4.017 8.171 -11.092 1.00 76.50 92 TYR A O 1
ATOM 744 N N . ASP A 1 93 ? 3.768 8.199 -13.328 1.00 85.12 93 ASP A N 1
ATOM 745 C CA . ASP A 1 93 ? 2.367 7.774 -13.345 1.00 85.12 93 ASP A CA 1
ATOM 746 C C . ASP A 1 93 ? 2.209 6.245 -13.329 1.00 85.12 93 ASP A C 1
ATOM 748 O O . ASP A 1 93 ? 1.091 5.736 -13.273 1.0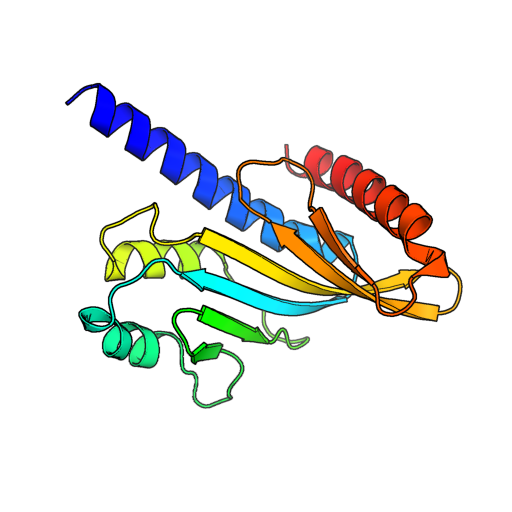0 85.12 93 ASP A O 1
ATOM 752 N N . SER A 1 94 ? 3.320 5.501 -13.295 1.00 89.75 94 SER A N 1
ATOM 753 C CA . SER A 1 94 ? 3.323 4.036 -13.222 1.00 89.75 94 SER A CA 1
ATOM 754 C C . SER A 1 94 ? 2.743 3.468 -11.924 1.00 89.75 94 SER A C 1
ATOM 756 O O . SER A 1 94 ? 2.430 2.282 -11.876 1.00 89.75 94 SER A O 1
ATOM 758 N N . ILE A 1 95 ? 2.575 4.285 -10.882 1.00 91.00 95 ILE A N 1
ATOM 759 C CA . ILE A 1 95 ? 1.885 3.915 -9.641 1.00 91.00 95 ILE A CA 1
ATOM 760 C C . ILE A 1 95 ? 0.451 4.434 -9.738 1.00 91.00 95 ILE A C 1
ATOM 762 O O . ILE A 1 95 ? 0.251 5.648 -9.821 1.00 91.00 95 ILE A O 1
ATOM 766 N N . ASP A 1 96 ? -0.547 3.551 -9.689 1.00 89.88 96 ASP A N 1
ATOM 767 C CA . ASP A 1 96 ? -1.965 3.939 -9.694 1.00 89.88 96 ASP A CA 1
ATOM 768 C C . ASP A 1 96 ? -2.409 4.366 -8.288 1.00 89.88 96 ASP A C 1
ATOM 770 O O . ASP A 1 96 ? -2.863 5.492 -8.057 1.00 89.88 96 ASP A O 1
ATOM 774 N N . GLY A 1 97 ? -2.155 3.498 -7.310 1.00 89.88 97 GLY A N 1
ATOM 775 C CA . GLY A 1 97 ? -2.565 3.686 -5.929 1.00 89.88 97 GLY A CA 1
ATOM 776 C C . GLY A 1 97 ? -1.936 2.665 -4.991 1.00 89.88 97 GLY A C 1
ATOM 777 O O . GLY A 1 97 ? -1.168 1.790 -5.395 1.00 89.88 97 GLY A O 1
ATOM 778 N N . VAL A 1 98 ? -2.243 2.823 -3.708 1.00 93.88 98 VAL A N 1
ATOM 779 C CA . VAL A 1 98 ? 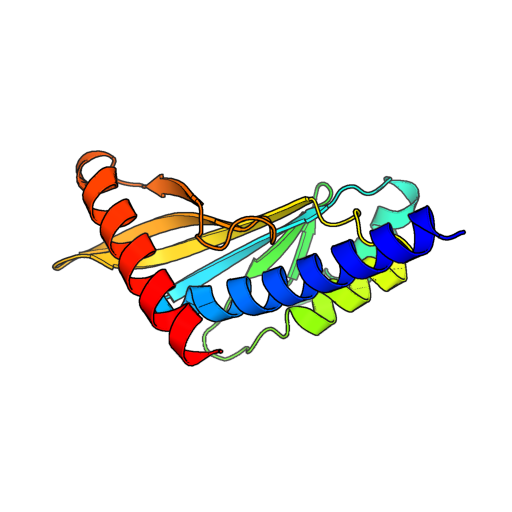-1.810 1.912 -2.654 1.00 93.88 98 VAL A CA 1
ATOM 780 C C . VAL A 1 98 ? -3.011 1.486 -1.836 1.00 93.88 98 VAL A C 1
ATOM 782 O O . VAL A 1 98 ? -3.713 2.320 -1.266 1.00 93.88 98 VAL A O 1
ATOM 785 N N . THR A 1 99 ? -3.197 0.180 -1.714 1.00 95.38 99 THR A N 1
ATOM 786 C CA . THR A 1 99 ? -4.197 -0.417 -0.834 1.00 95.38 99 THR A CA 1
ATOM 787 C C . THR A 1 99 ? -3.507 -1.062 0.362 1.00 95.38 99 THR A C 1
ATOM 789 O O . THR A 1 99 ? -2.483 -1.719 0.221 1.00 95.38 99 THR A O 1
ATOM 792 N N . ALA A 1 100 ? -4.052 -0.905 1.563 1.00 94.31 100 ALA A N 1
ATOM 793 C CA . ALA A 1 100 ? -3.501 -1.499 2.773 1.00 94.31 100 ALA A CA 1
ATOM 794 C C . ALA A 1 100 ? -4.567 -2.244 3.573 1.00 94.31 100 ALA A C 1
ATOM 796 O O . ALA A 1 100 ? -5.662 -1.727 3.807 1.00 94.31 100 ALA A O 1
ATOM 797 N N . LEU A 1 101 ? -4.215 -3.442 4.042 1.00 94.50 101 LEU A N 1
ATOM 798 C CA . LEU A 1 101 ? -4.969 -4.177 5.050 1.00 94.50 101 LEU A CA 1
ATOM 799 C C . LEU A 1 101 ? -4.428 -3.804 6.428 1.00 94.50 101 LEU A C 1
ATOM 801 O O . LEU A 1 101 ? -3.251 -4.025 6.725 1.00 94.50 101 LEU A O 1
ATOM 805 N N . ILE A 1 102 ? -5.292 -3.255 7.275 1.00 92.94 102 ILE A N 1
ATOM 806 C CA . ILE A 1 102 ? -4.924 -2.765 8.602 1.00 92.94 102 ILE A CA 1
ATOM 807 C C . ILE A 1 102 ? -5.849 -3.390 9.634 1.00 92.94 102 ILE A C 1
ATOM 809 O O . ILE A 1 102 ? -7.069 -3.415 9.467 1.00 92.94 102 ILE A O 1
ATOM 813 N N . ARG A 1 103 ? -5.271 -3.857 10.737 1.00 92.81 103 ARG A N 1
ATOM 814 C CA . ARG A 1 103 ? -6.009 -4.281 11.919 1.00 92.81 103 ARG A CA 1
ATOM 815 C C . ARG A 1 103 ? -6.062 -3.128 12.908 1.00 92.81 103 ARG A C 1
ATOM 817 O O . ARG A 1 103 ? -5.057 -2.736 13.494 1.00 92.81 103 ARG A O 1
ATOM 824 N N . VAL A 1 104 ? -7.252 -2.573 13.101 1.00 91.94 104 VAL A N 1
ATOM 825 C CA . VAL A 1 104 ? -7.474 -1.453 14.015 1.00 91.94 104 VAL A CA 1
ATOM 826 C C . VAL A 1 104 ? -8.160 -1.931 15.284 1.00 91.94 104 VAL A C 1
ATOM 828 O O . VAL A 1 104 ? -9.117 -2.703 15.240 1.00 91.94 104 VAL A O 1
ATOM 831 N N . GLN A 1 105 ? -7.701 -1.443 16.434 1.00 89.38 105 GLN A N 1
ATOM 832 C CA . GLN A 1 105 ? -8.410 -1.673 17.686 1.00 89.38 105 GLN A CA 1
ATOM 833 C C . GLN A 1 105 ? -9.655 -0.781 17.732 1.00 89.38 105 GLN A C 1
ATOM 835 O O . GLN A 1 105 ? -9.543 0.445 17.839 1.00 89.38 105 GLN A O 1
ATOM 840 N N . PHE A 1 106 ? -10.840 -1.393 17.674 1.00 87.56 106 PHE A N 1
ATOM 841 C CA . PHE A 1 106 ? -12.116 -0.691 17.745 1.00 87.56 106 PHE A CA 1
ATOM 842 C C . PHE A 1 106 ? -12.945 -1.217 18.917 1.00 87.56 106 PHE A C 1
ATOM 844 O O . PHE A 1 106 ? -13.390 -2.363 18.940 1.00 87.56 106 PHE A O 1
ATOM 851 N N . GLN A 1 107 ? -13.155 -0.359 19.919 1.00 85.88 107 GLN A N 1
ATOM 852 C CA . GLN A 1 107 ? -13.719 -0.768 21.209 1.00 85.88 107 GLN A CA 1
ATOM 853 C C . GLN A 1 107 ? -12.885 -1.919 21.812 1.00 85.88 107 GLN A C 1
ATOM 855 O O . GLN A 1 107 ? -11.670 -1.788 21.970 1.00 85.88 107 GLN A O 1
ATOM 860 N N . SER A 1 108 ? -13.517 -3.045 22.140 1.00 85.00 108 SER A N 1
ATOM 861 C CA . SER A 1 108 ? -12.861 -4.209 22.739 1.00 85.00 108 SER A CA 1
ATOM 862 C C . SER A 1 108 ? -12.341 -5.226 21.722 1.00 85.00 108 SER A C 1
ATOM 864 O O . SER A 1 108 ? -11.667 -6.162 22.139 1.00 85.00 108 SER A O 1
ATOM 866 N N . ASN A 1 109 ? -12.601 -5.052 20.420 1.00 87.19 109 ASN A N 1
ATOM 867 C CA . ASN A 1 109 ? -12.255 -6.043 19.401 1.00 87.19 109 ASN A CA 1
ATOM 868 C C . ASN A 1 109 ? -11.344 -5.457 18.307 1.00 87.19 109 ASN A C 1
ATOM 870 O O . ASN A 1 109 ? -11.556 -4.323 17.867 1.00 87.19 109 ASN A O 1
ATOM 874 N N . PRO A 1 110 ? -10.352 -6.222 17.827 1.00 90.19 110 PRO A N 1
ATOM 875 C CA . PRO A 1 110 ? -9.646 -5.868 16.607 1.00 90.19 110 PRO A CA 1
ATOM 876 C C . PRO A 1 110 ? -10.577 -6.043 15.401 1.00 90.19 110 PRO A C 1
ATOM 878 O O . PRO A 1 110 ? -11.276 -7.050 15.289 1.00 90.19 110 PRO A O 1
ATOM 881 N N . VAL A 1 111 ? -10.573 -5.070 14.492 1.00 91.31 111 VAL A N 1
ATOM 882 C CA . VAL A 1 111 ? -11.323 -5.114 13.231 1.00 91.31 111 VAL A CA 1
ATOM 883 C C . VAL A 1 111 ? -10.351 -4.924 12.078 1.00 91.31 111 VAL A C 1
ATOM 885 O O . VAL A 1 111 ? -9.522 -4.016 12.105 1.00 91.31 111 VAL A O 1
ATOM 888 N N . GLU A 1 112 ? -10.455 -5.776 11.063 1.00 92.75 112 GLU A N 1
ATOM 889 C CA . GLU A 1 112 ? -9.682 -5.632 9.832 1.00 92.75 112 GLU A CA 1
ATOM 890 C C . GLU A 1 112 ? -10.428 -4.745 8.837 1.00 92.75 112 GLU A C 1
ATOM 892 O O . GLU A 1 112 ? -11.629 -4.926 8.584 1.00 92.75 112 GLU A O 1
ATOM 897 N N . ILE A 1 113 ? -9.692 -3.771 8.311 1.00 93.25 113 ILE A N 1
ATOM 898 C CA . ILE A 1 113 ? -10.161 -2.770 7.364 1.00 93.25 113 ILE A CA 1
ATOM 899 C C . ILE A 1 113 ? -9.212 -2.687 6.174 1.00 93.25 113 ILE A C 1
ATOM 901 O O . ILE A 1 113 ? -7.999 -2.847 6.321 1.00 93.25 113 ILE A O 1
ATOM 905 N N . THR A 1 114 ? -9.773 -2.371 5.014 1.00 94.12 114 THR A N 1
ATOM 906 C CA . THR A 1 114 ? -9.009 -2.099 3.798 1.00 94.12 114 THR A CA 1
ATOM 907 C C . THR A 1 114 ? -9.091 -0.618 3.479 1.00 94.12 114 THR A C 1
ATOM 909 O O . THR A 1 114 ? -10.188 -0.058 3.384 1.00 94.12 114 THR A O 1
ATOM 912 N N . ILE A 1 115 ? -7.932 0.012 3.330 1.00 93.44 115 ILE A N 1
ATOM 913 C CA . ILE A 1 115 ? -7.791 1.438 3.057 1.00 93.44 115 ILE A CA 1
ATOM 914 C C . ILE A 1 115 ? -7.085 1.649 1.725 1.00 93.44 115 ILE A C 1
ATOM 916 O O . ILE A 1 115 ? -6.114 0.961 1.444 1.00 93.44 115 ILE A O 1
ATOM 920 N N . GLU A 1 116 ? -7.527 2.644 0.966 1.00 93.31 116 GLU A N 1
ATOM 921 C CA . GLU A 1 116 ? -6.858 3.136 -0.236 1.00 93.31 116 GLU A CA 1
ATOM 922 C C . GLU A 1 116 ? -6.212 4.507 0.003 1.00 93.31 116 GLU A C 1
ATOM 924 O O . GLU A 1 116 ? -6.783 5.386 0.666 1.00 93.31 116 GLU A O 1
ATOM 929 N N . LEU A 1 117 ? -5.021 4.672 -0.570 1.00 91.50 117 LEU A N 1
ATOM 930 C CA . LEU A 1 117 ? -4.231 5.892 -0.649 1.00 91.50 117 LEU A CA 1
ATOM 931 C C . LEU A 1 117 ? -3.881 6.157 -2.120 1.00 91.50 117 LEU A C 1
ATOM 933 O O . LEU A 1 117 ? -3.297 5.309 -2.788 1.00 91.50 117 LEU A O 1
ATOM 937 N N . ASP A 1 118 ? -4.187 7.352 -2.618 1.00 81.75 118 ASP A N 1
ATOM 938 C CA . ASP A 1 118 ? -3.963 7.735 -4.023 1.00 81.75 118 ASP A CA 1
ATOM 939 C C . ASP A 1 118 ? -2.891 8.837 -4.194 1.00 81.75 118 ASP A C 1
ATOM 941 O O . ASP A 1 118 ? -2.552 9.239 -5.315 1.00 81.75 118 ASP A O 1
ATOM 945 N N . GLY A 1 119 ? -2.364 9.361 -3.078 1.00 74.88 119 GLY A N 1
ATOM 946 C CA . GLY A 1 119 ? -1.401 10.469 -3.032 1.00 74.88 119 GLY A CA 1
ATOM 947 C C . GLY A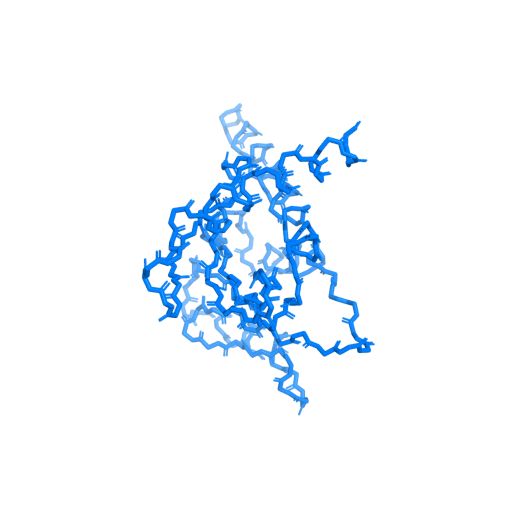 1 119 ? -1.974 11.817 -3.498 1.00 74.88 119 GLY A C 1
ATOM 948 O O . GLY A 1 119 ? -1.238 12.800 -3.606 1.00 74.88 119 GLY A O 1
ATOM 949 N N . LYS A 1 120 ? -3.278 11.878 -3.796 1.00 75.12 120 LYS A N 1
ATOM 950 C CA . LYS A 1 120 ? -4.013 13.073 -4.248 1.00 75.12 120 LYS A CA 1
ATOM 951 C C . LYS A 1 120 ? -4.934 13.587 -3.143 1.00 75.12 120 LYS A C 1
ATOM 953 O O . LYS A 1 120 ? -5.054 14.797 -2.938 1.00 75.12 120 LYS A O 1
ATOM 958 N N . ASN A 1 121 ? -5.559 12.672 -2.410 1.00 63.91 121 ASN A N 1
ATOM 959 C CA . ASN A 1 121 ? -6.431 12.938 -1.283 1.00 63.91 121 ASN A CA 1
ATOM 960 C C . ASN A 1 121 ? -5.646 12.894 0.027 1.00 63.91 121 ASN A C 1
ATOM 962 O O . ASN A 1 121 ? -4.988 11.917 0.351 1.00 63.91 121 ASN A O 1
ATOM 966 N N . ARG A 1 122 ? -5.784 13.940 0.850 1.00 68.69 122 ARG A N 1
ATOM 967 C CA . ARG A 1 122 ? -5.120 14.010 2.166 1.00 68.69 122 A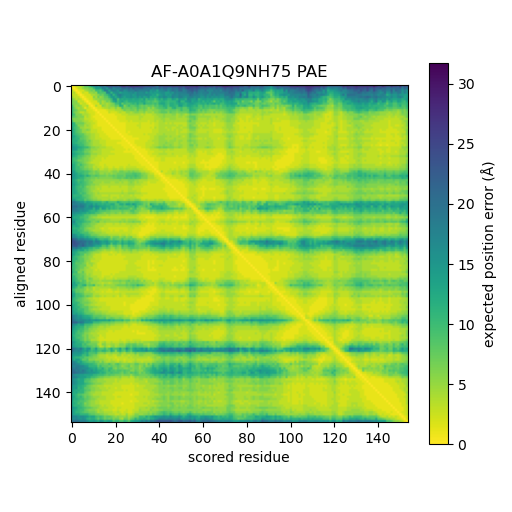RG A CA 1
ATOM 968 C C . ARG A 1 122 ? -5.717 13.081 3.222 1.00 68.69 122 ARG A C 1
ATOM 970 O O . ARG A 1 122 ? -5.267 13.124 4.359 1.00 68.69 122 ARG A O 1
ATOM 977 N N . SER A 1 123 ? -6.777 12.341 2.906 1.00 77.81 123 SER A N 1
ATOM 978 C CA . SER A 1 123 ? -7.396 11.389 3.824 1.00 77.81 123 SER A CA 1
ATOM 979 C C . SER A 1 123 ? -7.540 10.046 3.121 1.00 77.81 123 SER A C 1
ATOM 981 O O . SER A 1 123 ? -8.034 10.034 1.993 1.00 77.81 123 SER A O 1
ATOM 983 N N . PRO A 1 124 ? -7.227 8.938 3.806 1.00 86.06 124 PRO A N 1
ATOM 984 C CA . PRO A 1 124 ? -7.458 7.596 3.307 1.00 86.06 124 PRO A CA 1
ATOM 985 C C . PRO A 1 124 ? -8.934 7.373 3.006 1.00 86.06 124 PRO A C 1
ATOM 987 O O . PRO A 1 124 ? -9.812 7.892 3.715 1.00 86.06 124 PRO A O 1
ATOM 990 N N . GLN A 1 125 ? -9.195 6.555 1.992 1.00 87.94 125 GLN A N 1
ATOM 991 C CA . GLN A 1 125 ? -10.531 6.058 1.696 1.00 87.94 125 GLN A CA 1
ATOM 992 C C . GLN A 1 125 ? -10.708 4.677 2.322 1.00 87.94 125 GLN A C 1
ATOM 994 O O . GLN A 1 125 ? -9.875 3.794 2.150 1.00 87.94 125 GLN A O 1
ATOM 999 N N . LEU A 1 126 ? -11.790 4.487 3.076 1.00 89.25 126 LEU A N 1
ATOM 1000 C CA . LEU A 1 126 ? -12.153 3.178 3.611 1.00 89.25 126 LEU A CA 1
ATOM 1001 C C . LEU A 1 126 ? -12.891 2.406 2.517 1.00 89.25 126 LEU A C 1
ATOM 1003 O O . LEU A 1 126 ? -14.022 2.758 2.192 1.00 89.25 126 LEU A O 1
ATOM 1007 N N . LEU A 1 127 ? -12.258 1.377 1.958 1.00 87.50 127 LEU A N 1
ATOM 1008 C CA . LEU A 1 127 ? -12.851 0.565 0.894 1.00 87.50 127 LEU A CA 1
ATOM 1009 C C . LEU A 1 127 ? -13.767 -0.516 1.460 1.00 87.50 127 LEU A C 1
ATOM 1011 O O . LEU A 1 127 ? -14.880 -0.729 0.980 1.00 87.50 127 LEU A O 1
ATOM 1015 N N . GLN A 1 128 ? -13.296 -1.205 2.499 1.00 84.94 128 GLN A N 1
ATOM 1016 C CA . GLN A 1 128 ? -13.992 -2.356 3.052 1.00 84.94 128 GLN A CA 1
ATOM 1017 C C . GLN A 1 128 ? -13.783 -2.467 4.558 1.00 84.94 128 GLN A C 1
ATOM 1019 O O . GLN A 1 128 ? -12.720 -2.158 5.098 1.00 84.94 128 GLN A O 1
ATOM 1024 N N . VAL A 1 129 ? -14.824 -2.963 5.224 1.00 83.88 129 VAL A N 1
ATOM 1025 C CA . VAL A 1 129 ? -14.792 -3.412 6.612 1.00 83.88 129 VAL A CA 1
ATOM 1026 C C . VAL A 1 129 ? -15.371 -4.820 6.657 1.00 83.88 129 VAL A C 1
ATOM 1028 O O . VAL A 1 129 ? -16.360 -5.111 5.979 1.00 83.88 129 VAL A O 1
ATOM 1031 N N . THR A 1 130 ? -14.757 -5.686 7.457 1.00 80.19 130 THR A N 1
ATOM 1032 C CA . THR A 1 130 ? -15.235 -7.056 7.704 1.00 80.19 130 THR A CA 1
ATOM 1033 C C . THR A 1 130 ? -16.637 -7.094 8.333 1.00 80.19 130 THR A C 1
ATOM 1035 O O . THR A 1 130 ? -17.451 -7.932 7.956 1.00 80.19 130 THR A O 1
ATOM 1038 N N . ASP A 1 131 ? -16.956 -6.143 9.218 1.00 78.56 131 ASP A N 1
ATOM 1039 C CA . ASP A 1 131 ? -18.293 -5.905 9.779 1.00 78.56 131 ASP A CA 1
ATOM 1040 C C . ASP A 1 131 ? -18.871 -4.553 9.312 1.00 78.56 131 ASP A C 1
ATOM 1042 O O . ASP A 1 131 ? -18.412 -3.474 9.690 1.00 78.56 131 ASP A O 1
ATOM 1046 N N . GLN A 1 132 ? -19.926 -4.602 8.498 1.00 81.50 132 GLN A N 1
ATOM 1047 C CA . GLN A 1 132 ? -20.573 -3.411 7.936 1.00 81.50 132 GLN A CA 1
ATOM 1048 C C . GLN A 1 132 ? -21.306 -2.558 8.984 1.00 81.50 132 GLN A C 1
ATOM 1050 O O . GLN A 1 132 ? -21.499 -1.360 8.773 1.00 81.50 132 GLN A O 1
ATOM 1055 N N . SER A 1 133 ? -21.693 -3.129 10.131 1.00 84.81 133 SER A N 1
ATOM 1056 C CA . SER A 1 133 ? -22.435 -2.400 11.170 1.00 84.81 133 SER A CA 1
ATOM 1057 C C . SER A 1 133 ? -21.614 -1.276 11.816 1.00 84.81 133 SER A C 1
ATOM 1059 O O . SER A 1 133 ? -22.170 -0.290 12.304 1.00 84.81 133 SER A O 1
ATOM 1061 N N . VAL A 1 134 ? -20.282 -1.383 11.764 1.00 87.25 134 VAL A N 1
ATOM 1062 C CA . VAL A 1 134 ? -19.342 -0.419 12.353 1.00 87.25 134 VAL A CA 1
ATOM 1063 C C . VAL A 1 134 ? -18.725 0.540 11.330 1.00 87.25 134 VAL A C 1
ATOM 1065 O O . VAL A 1 134 ? -17.953 1.420 11.716 1.00 87.25 134 VAL A O 1
ATOM 1068 N N . TYR A 1 135 ? -19.099 0.439 10.048 1.00 88.94 135 TYR A N 1
ATOM 1069 C CA . TYR A 1 135 ? -18.478 1.177 8.941 1.00 88.94 135 TYR A CA 1
ATOM 1070 C C . TYR A 1 135 ? -18.369 2.690 9.190 1.00 88.94 135 TYR A C 1
ATOM 1072 O O . TYR A 1 135 ? -17.276 3.252 9.149 1.00 88.94 135 TYR A O 1
ATOM 1080 N N . PHE A 1 136 ? -19.478 3.368 9.512 1.00 88.38 136 PHE A N 1
ATOM 1081 C CA . PHE A 1 136 ? -19.471 4.826 9.709 1.00 88.38 136 PHE A CA 1
ATOM 1082 C C . PHE A 1 136 ? -18.658 5.267 10.932 1.00 88.38 136 PHE A C 1
ATOM 1084 O O . PHE A 1 136 ? -18.023 6.323 10.907 1.00 88.38 136 PHE A O 1
ATOM 1091 N N . ASN A 1 137 ? -18.644 4.458 11.993 1.00 89.81 137 ASN A N 1
ATOM 1092 C CA . ASN A 1 137 ? -17.852 4.754 13.184 1.00 89.81 137 ASN A CA 1
ATOM 1093 C C . ASN A 1 137 ? -16.355 4.617 12.893 1.00 89.81 137 ASN A C 1
ATOM 1095 O O . ASN A 1 137 ? -15.572 5.478 13.297 1.00 89.81 137 ASN A O 1
ATOM 1099 N N . LEU A 1 138 ? -15.969 3.578 12.149 1.00 90.19 138 LEU A N 1
ATOM 1100 C CA . LEU A 1 138 ? -14.593 3.380 11.701 1.00 90.19 138 LEU A CA 1
ATOM 1101 C C . LEU A 1 138 ? -14.151 4.483 10.744 1.00 90.19 138 LEU A C 1
ATOM 1103 O O . LEU A 1 138 ? -13.076 5.042 10.934 1.00 90.19 138 LEU A O 1
ATOM 1107 N N . LEU A 1 139 ? -14.994 4.868 9.784 1.00 90.38 139 LEU A N 1
ATOM 1108 C CA . LEU A 1 139 ? -14.702 5.968 8.865 1.00 90.38 139 LEU A CA 1
ATOM 1109 C C . LEU A 1 139 ? -14.406 7.274 9.619 1.00 90.38 139 LEU A C 1
ATOM 1111 O O . LEU A 1 139 ? -13.426 7.956 9.319 1.00 90.38 139 LEU A O 1
ATOM 1115 N N . ASN A 1 140 ? -15.224 7.614 10.619 1.00 89.94 140 ASN A N 1
ATOM 1116 C CA . ASN A 1 140 ? -15.001 8.801 11.446 1.00 89.94 140 ASN A CA 1
ATOM 1117 C C . ASN A 1 140 ? -13.713 8.687 12.268 1.00 89.94 140 ASN A C 1
ATOM 1119 O O . ASN A 1 140 ? -12.917 9.624 12.282 1.00 89.94 140 ASN A O 1
ATOM 1123 N N . MET A 1 141 ? -13.476 7.535 12.901 1.00 91.06 141 MET A N 1
ATOM 1124 C CA . MET A 1 141 ? -12.249 7.279 13.657 1.00 91.06 141 MET A CA 1
ATOM 1125 C C . MET A 1 141 ? -11.000 7.451 12.785 1.00 91.06 141 MET A C 1
ATOM 1127 O O . MET A 1 141 ? -10.072 8.149 13.192 1.00 91.06 141 MET A O 1
ATOM 1131 N N . ILE A 1 142 ? -10.984 6.845 11.594 1.00 90.62 142 ILE A N 1
ATOM 1132 C CA . ILE A 1 142 ? -9.871 6.915 10.642 1.00 90.62 142 ILE A CA 1
ATOM 1133 C C . ILE A 1 142 ? -9.615 8.367 10.252 1.00 90.62 142 ILE A C 1
ATOM 1135 O O . ILE A 1 142 ? -8.499 8.850 10.418 1.00 90.62 142 ILE A O 1
ATOM 1139 N N . ARG A 1 143 ? -10.652 9.098 9.824 1.00 89.44 143 ARG A N 1
ATOM 1140 C CA . ARG A 1 143 ? -10.529 10.515 9.448 1.00 89.44 143 ARG A CA 1
ATOM 1141 C C . ARG A 1 143 ? -9.973 11.369 10.585 1.00 89.44 143 ARG A C 1
ATOM 1143 O O . ARG A 1 143 ? -9.123 12.223 10.347 1.00 89.44 143 ARG A O 1
ATOM 1150 N N . THR A 1 144 ? -10.429 11.144 11.818 1.00 90.06 144 THR A N 1
ATOM 1151 C CA . THR A 1 144 ? -9.934 11.876 12.990 1.00 90.06 144 THR A CA 1
ATOM 1152 C C . THR A 1 144 ? -8.476 11.546 13.295 1.00 90.06 144 THR A C 1
ATOM 1154 O O . THR A 1 144 ? -7.677 12.469 13.447 1.00 90.06 144 THR A O 1
ATOM 1157 N N . ARG A 1 145 ? -8.112 10.258 13.372 1.00 90.06 145 ARG A N 1
ATOM 1158 C CA . ARG A 1 145 ? -6.729 9.839 13.655 1.00 90.06 145 ARG A CA 1
ATOM 1159 C C . ARG A 1 145 ? -5.773 10.334 12.580 1.00 90.06 145 ARG A C 1
ATOM 1161 O O . ARG A 1 145 ? -4.744 10.913 12.912 1.00 90.06 145 ARG A O 1
ATOM 1168 N N . TRP A 1 146 ? -6.169 10.206 11.319 1.00 90.31 146 TRP A N 1
ATOM 1169 C CA . TRP A 1 146 ? -5.394 10.693 10.191 1.00 90.31 146 TRP A CA 1
ATOM 1170 C C . TRP A 1 146 ? -5.172 12.203 10.258 1.00 90.31 146 TRP A C 1
ATOM 1172 O O . TRP A 1 146 ? -4.038 12.662 10.220 1.00 90.31 146 TRP A O 1
ATOM 1182 N N . ALA A 1 147 ? -6.233 12.990 10.471 1.00 88.81 147 ALA A N 1
ATOM 1183 C CA . ALA A 1 147 ? -6.119 14.443 10.579 1.00 88.81 147 ALA A CA 1
ATOM 1184 C C . ALA A 1 147 ? -5.204 14.901 11.729 1.00 88.81 147 ALA A C 1
ATOM 1186 O O . ALA A 1 147 ? -4.570 15.951 11.622 1.00 88.81 147 ALA A O 1
ATOM 1187 N N . ILE A 1 148 ? -5.142 14.144 12.829 1.00 88.81 148 ILE A N 1
ATOM 1188 C CA . ILE A 1 148 ? -4.209 14.402 13.932 1.00 88.81 148 ILE A CA 1
ATOM 1189 C C . ILE A 1 148 ? -2.781 14.056 13.503 1.00 88.81 148 ILE A C 1
ATOM 1191 O O . ILE A 1 148 ? -1.888 14.888 13.653 1.00 88.81 148 ILE A O 1
ATOM 1195 N N . ALA A 1 149 ? -2.571 12.867 12.941 1.00 87.12 149 ALA A N 1
ATOM 1196 C CA . ALA A 1 149 ? -1.250 12.383 12.566 1.00 87.12 149 ALA A CA 1
ATOM 1197 C C . ALA A 1 149 ? -0.609 13.230 11.451 1.00 87.12 149 ALA A C 1
ATOM 1199 O O . ALA A 1 149 ? 0.539 13.653 11.578 1.00 87.12 149 ALA A O 1
ATOM 1200 N N . SER A 1 150 ? -1.369 13.608 10.417 1.00 85.56 150 SER A N 1
ATOM 1201 C CA . SER A 1 150 ? -0.883 14.483 9.342 1.00 85.56 150 SER A CA 1
ATOM 1202 C C . SER A 1 150 ? -0.481 15.881 9.831 1.00 85.56 150 SER A C 1
ATOM 1204 O O . SER A 1 150 ? 0.321 16.543 9.180 1.00 85.56 150 SER A O 1
ATOM 1206 N N . ARG A 1 151 ? -1.020 16.365 10.962 1.00 84.44 151 ARG A N 1
ATOM 1207 C CA . ARG A 1 151 ? -0.595 17.642 11.572 1.00 84.44 151 ARG A CA 1
ATOM 1208 C C . ARG A 1 151 ? 0.720 17.536 12.336 1.00 84.44 151 ARG A C 1
ATOM 1210 O O . ARG A 1 151 ? 1.318 18.565 12.591 1.00 84.44 151 ARG A O 1
ATOM 1217 N N . MET A 1 152 ? 1.127 16.336 12.743 1.00 74.25 152 MET A N 1
ATOM 1218 C CA . MET A 1 152 ? 2.383 16.119 13.469 1.00 74.25 152 MET A CA 1
ATOM 1219 C C . MET A 1 152 ? 3.585 15.967 12.528 1.00 74.25 152 MET A C 1
ATOM 1221 O O . MET A 1 152 ? 4.714 16.159 12.963 1.00 74.25 152 MET A O 1
ATOM 1225 N N . LEU A 1 153 ? 3.344 15.621 11.258 1.00 67.81 153 LEU A N 1
ATOM 1226 C CA . LEU A 1 153 ? 4.375 15.512 10.219 1.00 67.81 153 LEU A CA 1
ATOM 1227 C C . LEU A 1 153 ? 4.646 16.825 9.457 1.00 67.81 153 LEU A C 1
ATOM 1229 O O . LEU A 1 153 ? 5.609 16.877 8.695 1.00 67.81 153 LEU A O 1
ATOM 1233 N N . ASN A 1 154 ? 3.811 17.856 9.638 1.00 55.34 154 ASN A N 1
ATOM 1234 C CA . ASN A 1 154 ? 3.966 19.191 9.037 1.00 55.34 154 ASN A CA 1
ATOM 1235 C C . ASN A 1 154 ? 4.387 20.217 10.091 1.00 55.34 154 ASN A C 1
ATOM 1237 O O . ASN A 1 154 ? 5.124 21.156 9.722 1.00 55.34 154 ASN A O 1
#

Solvent-accessible surface area (backbone atoms only — not comparable to full-atom values): 8636 Å² total; per-residue (Å²): 109,75,63,58,54,52,50,55,56,49,40,56,49,26,53,55,42,33,36,52,51,60,61,52,46,60,76,66,27,53,58,48,34,40,35,39,39,43,64,71,63,78,90,51,46,66,61,44,36,66,73,37,44,46,98,85,65,39,28,39,50,53,97,57,26,40,39,38,52,54,50,101,89,59,86,81,61,53,59,60,54,53,53,48,51,28,67,78,66,74,36,74,71,32,58,63,36,34,41,33,39,30,40,26,79,52,90,97,45,78,42,55,34,32,35,38,43,65,33,77,59,97,60,74,43,79,77,46,52,84,55,70,92,47,42,71,62,50,51,51,50,50,54,52,48,47,60,54,52,62,60,74,80,108

pLDDT: mean 85.49, std 9.0, range [55.34, 95.38]

Radius of gyration: 16.31 Å; Cα contacts (8 Å, |Δi|>4): 223; chains: 1; bounding box: 36×40×45 Å

Mean predicted aligned error: 5.84 Å

Secondary structure (DSSP, 8-state):
-HHHHHHHHHHHHHHHHHHHHHHHGGGTSEEEEEEEEE---GGGHHHHHHHH--TTSSEEEETTEEEEE--TT----HHHHHHHHHHHHS-GGGEEEEEEEEEEEETTEEEEEEEEE-SSSSS-EEEEESSGGGHHHHHHHHHHHHHHHHHH--

Foldseek 3Di:
DVVVVVVVVVLVLLQVLQQVVVVLLVLQAAWFKKKWAFPDDPVLQVVCQVPFCDPVRQWHDDPRMTMHGDDPPDDDRSSVVLVVQCVSGVDSVRTQWMKIWGFGDDPPDTWTWIWIDRSPDLAIDTPDTPDPVCVVVSSVSRRVSSVVSVVVVD